Protein AF-M1DXK1-F1 (afdb_monomer_lite)

Secondary structure (DSSP, 8-state):
-HHHHHHHHHHHHHHHHHHHHHHHHHHHHHHHHHHHHHHHHHHHHHHHHHS--SS---HHHHHHHHHHHHHHHHHHHS----------SS-HHHHHHHHHHTTT-PPP-----------------------

Structure (mmCIF, N/CA/C/O backbone):
data_AF-M1DXK1-F1
#
_entry.id   AF-M1DXK1-F1
#
loop_
_atom_site.group_PDB
_atom_site.id
_atom_site.type_symbol
_atom_site.label_atom_id
_atom_site.label_alt_id
_atom_site.label_comp_id
_atom_site.label_asym_id
_atom_site.label_entity_id
_atom_site.label_seq_id
_atom_site.pdbx_PDB_ins_code
_atom_site.Cartn_x
_atom_site.Cartn_y
_atom_site.Cartn_z
_atom_site.occupancy
_atom_site.B_iso_or_equiv
_atom_site.auth_seq_id
_atom_site.auth_comp_id
_atom_site.auth_asym_id
_atom_site.auth_atom_id
_atom_site.pdbx_PDB_model_num
ATOM 1 N N . MET A 1 1 ? 22.276 -7.898 -40.475 1.00 74.56 1 MET A N 1
ATOM 2 C CA . MET A 1 1 ? 21.080 -8.043 -39.618 1.00 74.56 1 MET A CA 1
ATOM 3 C C . MET A 1 1 ? 21.438 -7.992 -38.132 1.00 74.56 1 MET A C 1
ATOM 5 O O . MET A 1 1 ? 20.889 -7.158 -37.431 1.00 74.56 1 MET A O 1
ATOM 9 N N . GLU A 1 2 ? 22.400 -8.786 -37.649 1.00 85.94 2 GLU A N 1
ATOM 10 C CA . GLU A 1 2 ? 22.807 -8.813 -36.225 1.00 85.94 2 GLU A CA 1
ATOM 11 C C . GLU A 1 2 ? 23.261 -7.456 -35.664 1.00 85.94 2 GLU A C 1
ATOM 13 O O . GLU A 1 2 ? 22.833 -7.058 -34.585 1.00 85.94 2 GLU A O 1
ATOM 18 N N . ILE A 1 3 ? 24.051 -6.702 -36.434 1.00 93.56 3 ILE A N 1
ATOM 19 C CA . ILE A 1 3 ? 24.538 -5.372 -36.032 1.00 93.56 3 ILE A CA 1
ATOM 20 C C . ILE A 1 3 ? 23.374 -4.390 -35.823 1.00 93.56 3 ILE A C 1
ATOM 22 O O . ILE A 1 3 ? 23.366 -3.652 -34.846 1.00 93.56 3 ILE A O 1
ATOM 26 N N . GLN A 1 4 ? 22.351 -4.430 -36.683 1.00 90.88 4 GLN A N 1
ATOM 27 C CA . GLN A 1 4 ? 21.179 -3.552 -36.572 1.00 90.88 4 GLN A CA 1
ATOM 28 C C . GLN A 1 4 ? 20.342 -3.872 -35.327 1.00 90.88 4 GLN A C 1
ATOM 30 O O . GLN A 1 4 ? 19.886 -2.959 -34.644 1.00 90.88 4 GLN A O 1
ATOM 35 N N . MET A 1 5 ? 20.192 -5.157 -34.985 1.00 92.00 5 MET A N 1
ATOM 36 C CA . MET A 1 5 ? 19.511 -5.570 -33.753 1.00 92.00 5 MET A CA 1
ATOM 37 C C . MET A 1 5 ? 20.288 -5.135 -32.505 1.00 92.00 5 MET A C 1
ATOM 39 O O . MET A 1 5 ? 19.690 -4.644 -31.549 1.00 92.00 5 MET A O 1
ATOM 43 N N . ALA A 1 6 ? 21.619 -5.257 -32.520 1.00 93.69 6 ALA A N 1
ATOM 44 C CA . ALA A 1 6 ? 22.467 -4.810 -31.417 1.00 93.69 6 ALA A CA 1
ATOM 45 C C . ALA A 1 6 ? 22.380 -3.290 -31.207 1.00 93.69 6 ALA A C 1
ATOM 47 O O . ALA A 1 6 ? 22.224 -2.832 -30.075 1.00 93.69 6 ALA A O 1
ATOM 48 N N . THR A 1 7 ? 22.408 -2.508 -32.290 1.00 95.19 7 THR A N 1
ATOM 49 C CA . THR A 1 7 ? 22.244 -1.050 -32.229 1.00 95.19 7 THR A CA 1
ATOM 50 C C . THR A 1 7 ? 20.872 -0.656 -31.681 1.00 95.19 7 THR A C 1
ATOM 52 O O . THR A 1 7 ? 20.792 0.225 -30.825 1.00 95.19 7 THR A O 1
ATOM 55 N N . LEU A 1 8 ? 19.803 -1.337 -32.105 1.00 93.81 8 LEU A N 1
ATOM 56 C CA . LEU A 1 8 ? 18.455 -1.087 -31.592 1.00 93.81 8 LEU A CA 1
ATOM 57 C C . LEU A 1 8 ? 18.359 -1.371 -30.086 1.00 93.81 8 LEU A C 1
ATOM 59 O O . LEU A 1 8 ? 17.897 -0.522 -29.326 1.00 93.81 8 LEU A O 1
ATOM 63 N N . LEU A 1 9 ? 18.858 -2.524 -29.630 1.00 94.56 9 LEU A N 1
ATOM 64 C CA . LEU A 1 9 ? 18.873 -2.873 -28.204 1.00 94.56 9 LEU A CA 1
ATOM 65 C C . LEU A 1 9 ? 19.669 -1.861 -27.376 1.00 94.56 9 LEU A C 1
ATOM 67 O O . LEU A 1 9 ? 19.249 -1.479 -26.284 1.00 94.56 9 LEU A O 1
ATOM 71 N N . GLN A 1 10 ? 20.806 -1.401 -27.898 1.00 95.06 10 GLN A N 1
ATOM 72 C CA . GLN A 1 10 ? 21.625 -0.396 -27.232 1.00 95.06 10 GLN A CA 1
ATOM 73 C C . GLN A 1 10 ? 20.898 0.947 -27.112 1.00 95.06 10 GLN A C 1
ATOM 75 O O . GLN A 1 10 ? 21.006 1.598 -26.073 1.00 95.06 10 GLN A O 1
ATOM 80 N N . HIS A 1 11 ? 20.129 1.334 -28.131 1.00 94.31 11 HIS A N 1
ATOM 81 C CA . HIS A 1 11 ? 19.327 2.555 -28.118 1.00 94.31 11 HIS A CA 1
ATOM 82 C C . HIS A 1 11 ? 18.125 2.468 -27.166 1.00 94.31 11 HIS A C 1
ATOM 84 O O . HIS A 1 11 ? 17.807 3.438 -26.485 1.00 94.31 11 HIS A O 1
ATOM 90 N N . MET A 1 12 ? 17.482 1.302 -27.068 1.00 93.88 12 MET A N 1
ATOM 91 C CA . MET A 1 12 ? 16.309 1.102 -26.206 1.00 93.88 12 MET A CA 1
ATOM 92 C C . MET A 1 12 ? 16.664 0.899 -24.727 1.00 93.88 12 MET A C 1
ATOM 94 O O . MET A 1 12 ? 15.825 1.120 -23.851 1.00 93.88 12 MET A O 1
ATOM 98 N N . LYS A 1 13 ? 17.898 0.483 -24.422 1.00 95.19 13 LYS A N 1
ATOM 99 C CA . LYS A 1 13 ? 18.335 0.163 -23.056 1.00 95.19 13 LYS A CA 1
ATOM 100 C C . LYS A 1 13 ? 18.113 1.305 -22.046 1.00 95.19 13 LYS A C 1
ATOM 102 O O . LYS A 1 13 ? 17.554 1.015 -20.988 1.00 95.19 13 LYS A O 1
ATOM 107 N N . PRO A 1 14 ? 18.469 2.575 -22.327 1.00 96.00 14 PRO A N 1
ATOM 108 C CA . PRO A 1 14 ? 18.222 3.675 -21.395 1.00 96.00 14 PRO A CA 1
ATOM 109 C C . PRO A 1 14 ? 16.732 3.915 -21.132 1.00 96.00 14 PRO A C 1
ATOM 111 O O . PRO A 1 14 ? 16.346 4.166 -19.994 1.00 96.00 14 PRO A O 1
ATOM 114 N N . TRP A 1 15 ? 15.884 3.792 -22.160 1.00 94.88 15 TRP A N 1
ATOM 115 C CA . TRP A 1 15 ? 14.435 3.952 -22.015 1.00 94.88 15 TRP A CA 1
ATOM 116 C C . TRP A 1 15 ? 13.832 2.853 -21.136 1.00 94.88 15 TRP A C 1
ATOM 118 O O . TRP A 1 15 ? 13.070 3.139 -20.215 1.00 94.88 15 TRP A O 1
ATOM 128 N N . MET A 1 16 ? 14.244 1.601 -21.352 1.00 96.38 16 MET A N 1
ATOM 129 C CA . MET A 1 16 ? 13.810 0.480 -20.522 1.00 96.38 16 MET A CA 1
ATOM 130 C C . MET A 1 16 ? 14.212 0.688 -19.060 1.00 96.38 16 MET A C 1
ATOM 132 O O . MET A 1 16 ? 13.374 0.570 -18.171 1.00 96.38 16 MET A O 1
ATOM 136 N N . GLN A 1 17 ? 15.468 1.061 -18.808 1.00 96.25 17 GLN A N 1
ATOM 137 C CA . GLN A 1 17 ? 15.951 1.352 -17.457 1.00 96.25 17 GLN A CA 1
ATOM 138 C C . GLN A 1 17 ? 15.153 2.481 -16.800 1.00 96.25 17 GLN A C 1
ATOM 140 O O . GLN A 1 17 ? 14.713 2.332 -15.664 1.00 96.25 17 GLN A O 1
ATOM 145 N N . HIS A 1 18 ? 14.903 3.567 -17.533 1.00 94.62 18 HIS A N 1
ATOM 146 C CA . HIS A 1 18 ? 14.092 4.674 -17.042 1.00 94.62 18 HIS A CA 1
ATOM 147 C C . HIS A 1 18 ? 12.674 4.225 -16.667 1.00 94.62 18 HIS A C 1
ATOM 149 O O . HIS A 1 18 ? 12.206 4.536 -15.575 1.00 94.62 18 HIS A O 1
ATOM 155 N N . SER A 1 19 ? 12.022 3.430 -17.522 1.00 92.81 19 SER A N 1
ATOM 156 C CA . SER A 1 19 ? 10.671 2.919 -17.264 1.00 92.81 19 SER A CA 1
ATOM 157 C C . SER A 1 19 ? 10.595 1.996 -16.040 1.00 92.81 19 SER A C 1
ATOM 159 O O . SER A 1 19 ? 9.617 2.045 -15.292 1.00 92.81 19 SER A O 1
ATOM 161 N N . ILE A 1 20 ? 11.638 1.191 -15.796 1.00 95.94 20 ILE A N 1
ATOM 162 C CA . ILE A 1 20 ? 11.735 0.323 -14.616 1.00 95.94 20 ILE A CA 1
ATOM 163 C C . ILE A 1 20 ? 11.802 1.190 -13.363 1.00 95.94 20 ILE A C 1
ATOM 165 O O . ILE A 1 20 ? 10.925 1.070 -12.508 1.00 95.94 20 ILE A O 1
ATOM 169 N N . THR A 1 21 ? 12.773 2.107 -13.306 1.00 97.88 21 THR A N 1
ATOM 170 C CA . THR A 1 21 ? 12.970 3.008 -12.163 1.00 97.88 21 THR A CA 1
ATOM 171 C C . THR A 1 21 ? 11.730 3.856 -11.889 1.00 97.88 21 THR A C 1
ATOM 173 O O . THR A 1 21 ? 11.341 4.036 -10.738 1.00 97.88 21 THR A O 1
ATOM 176 N N . GLU A 1 22 ? 11.059 4.351 -12.930 1.00 96.56 22 GLU A N 1
ATOM 177 C CA . GLU A 1 22 ? 9.816 5.100 -12.764 1.00 96.56 22 GLU A CA 1
ATOM 178 C C . GLU A 1 22 ? 8.698 4.225 -12.174 1.00 96.56 22 GLU A C 1
ATOM 180 O O . G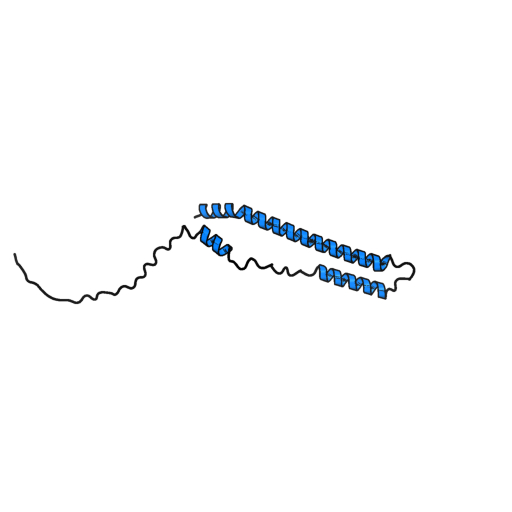LU A 1 22 ? 7.971 4.662 -11.277 1.00 96.56 22 GLU A O 1
ATOM 185 N N . SER A 1 23 ? 8.552 2.981 -12.642 1.00 91.81 23 SER A N 1
ATOM 186 C CA . SER A 1 23 ? 7.546 2.059 -12.103 1.00 91.81 23 SER A CA 1
ATOM 187 C C . SER A 1 23 ? 7.831 1.667 -10.649 1.00 91.81 23 SER A C 1
ATOM 189 O O . SER A 1 23 ? 6.895 1.578 -9.853 1.00 91.81 23 SER A O 1
ATOM 191 N N . GLU A 1 24 ? 9.107 1.499 -10.287 1.00 95.94 24 GLU A N 1
ATOM 192 C CA . GLU A 1 24 ? 9.555 1.208 -8.923 1.00 95.94 24 GLU A CA 1
ATOM 193 C C . GLU A 1 24 ? 9.216 2.369 -7.990 1.00 95.94 24 GLU A C 1
ATOM 195 O O . GLU A 1 24 ? 8.534 2.160 -6.989 1.00 95.94 24 GLU A O 1
ATOM 200 N N . ALA A 1 25 ? 9.570 3.602 -8.367 1.00 96.94 25 ALA A N 1
ATOM 201 C CA . ALA A 1 25 ? 9.257 4.795 -7.582 1.00 96.94 25 ALA A CA 1
ATOM 202 C C . ALA A 1 25 ? 7.741 4.982 -7.387 1.00 96.94 25 ALA A C 1
ATOM 204 O O . ALA A 1 25 ? 7.271 5.309 -6.296 1.00 96.94 25 ALA A O 1
ATOM 205 N N . ARG A 1 26 ? 6.941 4.730 -8.434 1.00 95.12 26 ARG A N 1
ATOM 206 C CA . ARG A 1 26 ? 5.471 4.765 -8.341 1.00 95.12 26 ARG A CA 1
ATOM 207 C C . ARG A 1 26 ? 4.933 3.692 -7.391 1.00 95.12 26 ARG A C 1
ATOM 209 O O . ARG A 1 26 ? 3.992 3.956 -6.640 1.00 95.12 26 ARG A O 1
ATOM 216 N N . MET A 1 27 ? 5.496 2.486 -7.429 1.00 93.75 27 MET A N 1
ATOM 217 C CA . MET A 1 27 ? 5.099 1.386 -6.550 1.00 93.75 27 MET A CA 1
ATOM 218 C C . MET A 1 27 ? 5.471 1.671 -5.093 1.00 93.75 27 MET A C 1
ATOM 220 O O . MET A 1 27 ? 4.638 1.478 -4.209 1.00 93.75 27 MET A O 1
ATOM 224 N N . GLU A 1 28 ? 6.676 2.182 -4.850 1.00 95.62 28 GLU A N 1
ATOM 225 C CA . GLU A 1 28 ? 7.147 2.603 -3.531 1.00 95.62 28 GLU A CA 1
ATOM 226 C C . GLU A 1 28 ? 6.234 3.687 -2.947 1.00 95.62 28 GLU A C 1
ATOM 228 O O . GLU A 1 28 ? 5.700 3.523 -1.851 1.00 95.62 28 GLU A O 1
ATOM 233 N N . GLN A 1 29 ? 5.919 4.727 -3.726 1.00 95.38 29 GLN A N 1
ATOM 234 C CA . GLN A 1 29 ? 4.996 5.780 -3.301 1.00 95.38 29 GLN A CA 1
ATOM 235 C C . GLN A 1 29 ? 3.605 5.229 -2.937 1.00 95.38 29 GLN A C 1
ATOM 237 O O . GLN A 1 29 ? 2.991 5.668 -1.961 1.00 95.38 29 GLN A O 1
ATOM 242 N N . MET A 1 30 ? 3.086 4.271 -3.711 1.00 91.50 30 MET A N 1
ATOM 243 C CA . MET A 1 30 ? 1.806 3.622 -3.417 1.00 91.50 30 MET A CA 1
ATOM 244 C C . MET A 1 30 ? 1.871 2.804 -2.121 1.00 91.50 30 MET A C 1
ATOM 246 O O . MET A 1 30 ? 0.935 2.840 -1.317 1.00 91.50 30 MET A O 1
ATOM 250 N N . MET A 1 31 ? 2.966 2.077 -1.899 1.00 93.25 31 MET A N 1
ATOM 251 C CA . MET A 1 31 ? 3.184 1.308 -0.675 1.00 93.25 31 MET A CA 1
ATOM 252 C C . MET A 1 31 ? 3.280 2.221 0.546 1.00 93.25 31 MET A C 1
ATOM 254 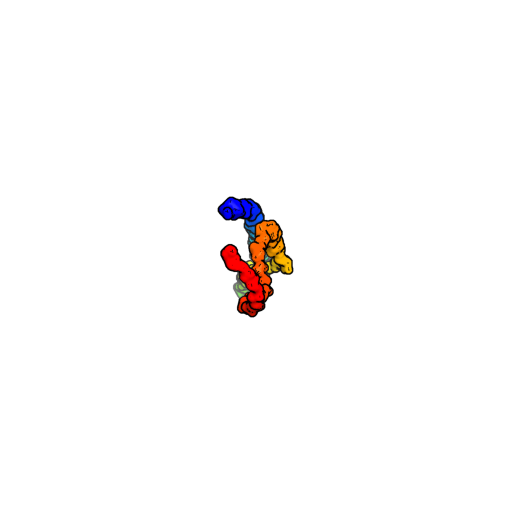O O . MET A 1 31 ? 2.596 1.971 1.538 1.00 93.25 31 MET A O 1
ATOM 258 N N . ASP A 1 32 ? 4.004 3.332 0.450 1.00 95.69 32 ASP A N 1
ATOM 259 C CA . ASP A 1 32 ? 4.089 4.339 1.509 1.00 95.69 32 ASP A CA 1
ATOM 260 C C . ASP A 1 32 ? 2.721 4.920 1.874 1.00 95.69 32 ASP A C 1
ATOM 262 O O . ASP A 1 32 ? 2.397 5.098 3.052 1.00 95.69 32 ASP A O 1
ATOM 266 N N . GLN A 1 33 ? 1.882 5.202 0.873 1.00 93.94 33 GLN A N 1
ATOM 267 C CA . GLN A 1 33 ? 0.510 5.657 1.104 1.00 93.94 33 GLN A CA 1
ATOM 268 C C . GLN A 1 33 ? -0.319 4.599 1.840 1.00 93.94 33 GLN A C 1
ATOM 270 O O . GLN A 1 33 ? -1.050 4.939 2.774 1.00 93.94 33 GLN A O 1
ATOM 275 N N . ARG A 1 34 ? -0.183 3.318 1.472 1.00 90.50 34 ARG A N 1
ATOM 276 C CA . ARG A 1 34 ? -0.867 2.211 2.158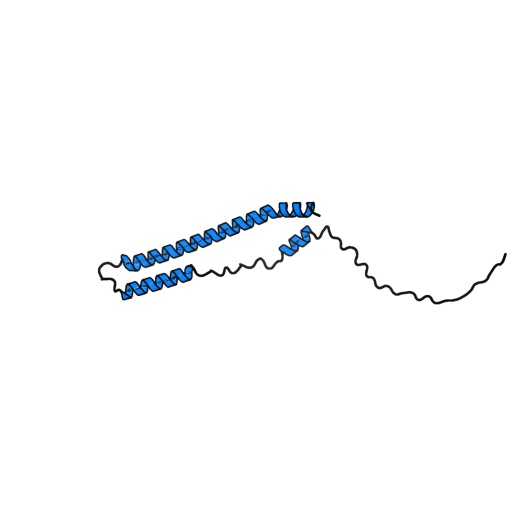 1.00 90.50 34 ARG A CA 1
ATOM 277 C C . ARG A 1 34 ? -0.395 2.058 3.599 1.00 90.50 34 ARG A C 1
ATOM 279 O O . ARG A 1 34 ? -1.231 1.947 4.493 1.00 90.50 34 ARG A O 1
ATOM 286 N N . VAL A 1 35 ? 0.912 2.122 3.844 1.00 93.50 35 VAL A N 1
ATOM 287 C CA . VAL A 1 35 ? 1.488 2.065 5.197 1.00 93.50 35 VAL A CA 1
ATOM 288 C C . VAL A 1 35 ? 0.957 3.214 6.053 1.00 93.50 35 VAL A C 1
ATOM 290 O O . VAL A 1 35 ? 0.466 2.983 7.159 1.00 93.50 35 VAL A O 1
ATOM 293 N N . LYS A 1 36 ? 0.955 4.444 5.523 1.00 96.38 36 LYS A N 1
ATOM 294 C CA . LYS A 1 36 ? 0.386 5.613 6.212 1.00 96.38 36 LYS A CA 1
ATOM 295 C C . LYS A 1 36 ? -1.101 5.435 6.524 1.00 96.38 36 LYS A C 1
ATOM 297 O O . LYS A 1 36 ? -1.540 5.788 7.619 1.00 96.38 36 LYS A O 1
ATOM 302 N N . ALA A 1 37 ? -1.880 4.879 5.597 1.00 94.94 37 ALA A N 1
ATOM 303 C CA . ALA A 1 37 ? -3.306 4.639 5.800 1.00 94.94 37 ALA A CA 1
ATOM 304 C C . ALA A 1 37 ? -3.573 3.597 6.900 1.00 94.94 37 ALA A C 1
ATOM 306 O O . ALA A 1 37 ? -4.429 3.822 7.757 1.00 94.94 37 ALA A O 1
ATOM 307 N N . VAL A 1 38 ? -2.811 2.498 6.920 1.00 93.69 38 VAL A N 1
ATOM 308 C CA . VAL A 1 38 ? -2.891 1.483 7.982 1.00 93.69 38 VAL A CA 1
ATOM 309 C C . VAL A 1 38 ? -2.522 2.093 9.330 1.00 93.69 38 VAL A C 1
ATOM 311 O O . VAL A 1 38 ? -3.268 1.934 10.292 1.00 93.69 38 VAL A O 1
ATOM 314 N N . HIS A 1 39 ? -1.430 2.858 9.394 1.00 96.44 39 HIS A N 1
ATOM 315 C CA . HIS A 1 39 ? -1.012 3.524 10.625 1.00 96.44 39 HIS A CA 1
ATOM 316 C C . HIS A 1 39 ? -2.093 4.478 11.155 1.00 96.44 39 HIS A C 1
ATOM 318 O O . HIS A 1 39 ? -2.438 4.438 12.331 1.00 96.44 39 HIS A O 1
ATOM 324 N N . LYS A 1 40 ? -2.725 5.267 10.276 1.00 95.88 40 LYS A N 1
ATOM 325 C CA . LYS A 1 40 ? -3.845 6.140 10.657 1.00 95.88 40 LYS A CA 1
ATOM 326 C C . LYS A 1 40 ? -5.029 5.358 11.242 1.00 95.88 40 LYS A C 1
ATOM 328 O O . LYS A 1 40 ? -5.639 5.824 12.202 1.00 95.88 40 LYS A O 1
ATOM 333 N N . ARG A 1 41 ? -5.371 4.195 10.673 1.00 94.88 41 ARG A N 1
ATOM 334 C CA . ARG A 1 41 ? -6.454 3.334 11.184 1.00 94.88 41 ARG A CA 1
ATOM 335 C C . ARG A 1 41 ? -6.115 2.733 12.545 1.00 94.88 41 ARG A C 1
ATOM 337 O O . ARG A 1 41 ? -6.984 2.702 13.409 1.00 94.88 41 ARG A O 1
ATOM 344 N N . LEU A 1 42 ? -4.866 2.317 12.744 1.00 94.44 42 LEU A N 1
ATOM 345 C CA . LEU A 1 42 ? -4.393 1.824 14.037 1.00 94.44 42 LEU A CA 1
ATOM 346 C C . LEU A 1 42 ? -4.444 2.913 15.107 1.00 94.44 42 LEU A C 1
ATOM 348 O O . LEU A 1 42 ? -5.006 2.664 16.166 1.00 94.44 42 LEU A O 1
ATOM 352 N N . ASN A 1 43 ? -3.976 4.126 14.806 1.00 93.62 43 ASN A N 1
ATOM 353 C CA . ASN A 1 43 ? -4.053 5.242 15.751 1.00 93.62 43 ASN A CA 1
ATOM 354 C C . ASN A 1 43 ? -5.513 5.574 16.093 1.00 93.62 43 ASN A C 1
ATOM 356 O O . ASN A 1 43 ? -5.842 5.778 17.253 1.00 93.62 43 ASN A O 1
ATOM 360 N N . ALA A 1 44 ? -6.419 5.590 15.107 1.00 91.75 44 ALA A N 1
ATOM 361 C CA . ALA A 1 44 ? -7.843 5.829 15.362 1.00 91.75 44 ALA A CA 1
ATOM 362 C C . ALA A 1 44 ? -8.465 4.760 16.280 1.00 91.75 44 ALA A C 1
ATOM 364 O O . ALA A 1 44 ? -9.243 5.096 17.170 1.00 91.75 44 ALA A O 1
ATOM 365 N N . PHE A 1 45 ? -8.103 3.489 16.084 1.00 90.94 45 PHE A N 1
ATOM 366 C CA . PHE A 1 45 ? -8.505 2.398 16.972 1.00 90.94 45 PHE A CA 1
ATOM 367 C C . PHE A 1 45 ? -7.910 2.560 18.377 1.00 90.94 45 PHE A C 1
ATOM 369 O O . PHE A 1 45 ? -8.617 2.390 19.366 1.00 90.94 45 PHE A O 1
ATOM 376 N N . GLU A 1 46 ? -6.634 2.933 18.475 1.00 91.00 46 GLU A N 1
ATOM 377 C CA . GLU A 1 46 ? -5.958 3.200 19.744 1.00 91.00 46 GLU A CA 1
ATOM 378 C C . GLU A 1 46 ? -6.660 4.310 20.530 1.00 91.00 46 GLU A C 1
ATOM 380 O O . GLU A 1 46 ? -6.983 4.107 21.694 1.00 91.00 46 GLU A O 1
ATOM 385 N N . PHE A 1 47 ? -6.999 5.431 19.890 1.00 87.69 47 PHE A N 1
ATOM 386 C CA . PHE A 1 47 ? -7.779 6.502 20.515 1.00 87.69 47 PHE A CA 1
ATOM 387 C C . PHE A 1 47 ? -9.168 6.028 20.965 1.00 87.69 47 PHE A C 1
ATOM 389 O O . PHE A 1 47 ? -9.600 6.326 22.077 1.00 87.69 47 PHE A O 1
ATOM 396 N N . ALA A 1 48 ? -9.866 5.249 20.131 1.00 85.19 48 ALA A N 1
ATOM 397 C CA . ALA A 1 48 ? -11.201 4.744 20.455 1.00 85.19 48 ALA A CA 1
ATOM 398 C C . ALA A 1 48 ? -11.208 3.775 21.651 1.00 85.19 48 ALA A C 1
ATOM 400 O O . ALA A 1 48 ? -12.200 3.715 22.384 1.00 85.19 48 ALA A O 1
ATOM 401 N N . VAL A 1 49 ? -10.121 3.019 21.837 1.00 81.94 49 VAL A N 1
ATOM 402 C CA . VAL A 1 49 ? -9.998 1.988 22.873 1.00 81.94 49 VAL A CA 1
ATOM 403 C C . VAL A 1 49 ? -9.278 2.506 24.119 1.00 81.94 49 VAL A C 1
ATOM 405 O O . VAL A 1 49 ? -9.805 2.355 25.213 1.00 81.94 49 VAL A O 1
ATOM 408 N N . LEU A 1 50 ? -8.092 3.101 23.995 1.00 76.25 50 LEU A N 1
ATOM 409 C CA . LEU A 1 50 ? -7.235 3.450 25.136 1.00 76.25 50 LEU A CA 1
ATOM 410 C C . LEU A 1 50 ? -7.557 4.806 25.762 1.00 76.25 50 LEU A C 1
ATOM 412 O O . LEU A 1 50 ? -7.366 4.971 26.964 1.00 76.25 50 LEU A O 1
ATOM 416 N N . GLU A 1 51 ? -8.041 5.777 24.986 1.00 69.75 51 GLU A N 1
ATOM 417 C CA . GLU A 1 51 ? -8.280 7.129 25.505 1.00 69.75 51 GLU A CA 1
ATOM 418 C C . GLU A 1 51 ? -9.636 7.265 26.212 1.00 69.75 51 GLU A C 1
ATOM 420 O O . GLU A 1 51 ? -9.935 8.330 26.739 1.00 69.75 51 GLU A O 1
ATOM 425 N N . ARG A 1 52 ? -10.457 6.201 26.278 1.00 68.81 52 ARG A N 1
ATOM 426 C CA . ARG A 1 52 ? -11.697 6.182 27.073 1.00 68.81 52 ARG A CA 1
ATOM 427 C C . ARG A 1 52 ? -11.363 6.048 28.562 1.00 68.81 52 ARG A C 1
ATOM 429 O O . ARG A 1 52 ? -11.083 4.938 29.020 1.00 68.81 52 ARG A O 1
ATOM 436 N N . PRO A 1 53 ? -11.425 7.130 29.357 1.00 57.50 53 PRO A N 1
ATOM 437 C CA . PRO A 1 53 ? -11.128 7.057 30.771 1.00 57.50 53 PRO A CA 1
ATOM 438 C C . PRO A 1 53 ? -12.413 6.619 31.480 1.00 57.50 53 PRO A C 1
ATOM 440 O O . PRO A 1 53 ? -13.450 7.263 31.334 1.00 57.50 53 PRO A O 1
ATOM 443 N N . THR A 1 54 ? -12.323 5.601 32.336 1.00 62.06 54 THR A N 1
ATOM 444 C CA . THR A 1 54 ? -13.230 5.340 33.484 1.00 62.06 54 THR A CA 1
ATOM 445 C C . THR A 1 54 ? -14.284 4.236 33.342 1.00 62.06 54 THR A C 1
ATOM 447 O O . THR A 1 54 ? -14.617 3.633 34.358 1.00 62.06 54 THR A O 1
ATOM 450 N N . GLU A 1 55 ? -14.772 3.874 32.159 1.00 61.06 55 GLU A N 1
ATOM 451 C CA . GLU A 1 55 ? -15.770 2.796 32.050 1.00 61.06 55 GLU A CA 1
ATOM 452 C C . GLU A 1 55 ? -15.156 1.554 31.422 1.00 61.06 55 GLU A C 1
ATOM 454 O O . GLU A 1 55 ? -14.694 1.595 30.284 1.00 61.06 55 GLU A O 1
ATOM 459 N N . THR A 1 56 ? -15.141 0.459 32.192 1.00 67.81 56 THR A N 1
ATOM 460 C CA . THR A 1 56 ? -14.856 -0.909 31.747 1.00 67.81 56 THR A CA 1
ATOM 461 C C . THR A 1 56 ? -15.348 -1.078 30.319 1.00 67.81 56 THR A C 1
ATOM 463 O O . THR A 1 56 ? -16.557 -1.121 30.093 1.00 67.81 56 THR A O 1
ATOM 466 N N . ILE A 1 57 ? -14.423 -1.095 29.354 1.00 69.19 57 ILE A N 1
ATOM 467 C CA . ILE A 1 57 ? -14.779 -1.203 27.942 1.00 69.19 57 ILE A CA 1
ATOM 468 C C . ILE A 1 57 ? -15.597 -2.474 27.811 1.00 69.19 57 ILE A C 1
ATOM 470 O O . ILE A 1 57 ? -15.087 -3.576 28.020 1.00 69.19 57 ILE A O 1
ATOM 474 N N . ASP A 1 58 ? -16.881 -2.304 27.508 1.00 84.62 58 ASP A N 1
ATOM 475 C CA . ASP A 1 58 ? -17.755 -3.435 27.287 1.00 84.62 58 ASP A CA 1
ATOM 476 C C . ASP A 1 58 ? -17.164 -4.276 26.151 1.00 84.62 58 ASP A C 1
ATOM 478 O O . ASP A 1 58 ? -16.819 -3.759 25.081 1.00 84.62 58 ASP A O 1
ATOM 482 N N . VAL A 1 59 ? -17.035 -5.579 26.396 1.00 85.31 59 VAL A N 1
ATOM 483 C CA . VAL A 1 59 ? -16.416 -6.534 25.471 1.00 85.31 59 VAL A CA 1
ATOM 484 C C . VAL A 1 59 ? -17.076 -6.441 24.096 1.00 85.31 59 VAL A C 1
ATOM 486 O O . VAL A 1 59 ? -16.387 -6.529 23.077 1.00 85.31 59 VAL A O 1
ATOM 489 N N . THR A 1 60 ? -18.388 -6.183 24.045 1.00 88.31 60 THR A N 1
ATOM 490 C CA . THR A 1 60 ? -19.110 -6.033 22.773 1.00 88.31 60 THR A CA 1
ATOM 491 C C . THR A 1 60 ? -18.676 -4.787 21.994 1.00 88.31 60 THR A C 1
ATOM 493 O O . THR A 1 60 ? -18.585 -4.817 20.765 1.00 88.31 60 THR A O 1
ATOM 496 N N . THR A 1 61 ? -18.340 -3.700 22.693 1.00 86.44 61 THR A N 1
ATOM 497 C CA . THR A 1 61 ? -17.836 -2.468 22.079 1.00 86.44 61 THR A CA 1
ATOM 498 C C . THR A 1 61 ? -16.431 -2.680 21.529 1.00 86.44 61 THR A C 1
ATOM 500 O O . THR A 1 61 ? -16.184 -2.351 20.371 1.00 86.44 61 THR A O 1
ATOM 503 N N . PHE A 1 62 ? -15.539 -3.321 22.291 1.00 88.00 62 PHE A N 1
ATOM 504 C CA . PHE A 1 62 ? -14.199 -3.662 21.801 1.00 88.00 62 PHE A CA 1
ATOM 505 C C . PHE A 1 62 ? -14.248 -4.565 20.559 1.00 88.00 62 PHE A C 1
ATOM 507 O O . PHE A 1 62 ? -13.544 -4.329 19.578 1.00 88.00 62 PHE A O 1
ATOM 514 N N . GLN A 1 63 ? -15.117 -5.581 20.566 1.00 92.31 63 GLN A N 1
ATOM 515 C CA . GLN A 1 63 ? -15.310 -6.469 19.417 1.00 92.31 63 GLN A CA 1
ATOM 516 C C . GLN A 1 63 ? -15.792 -5.717 18.172 1.00 92.31 63 GLN A C 1
AT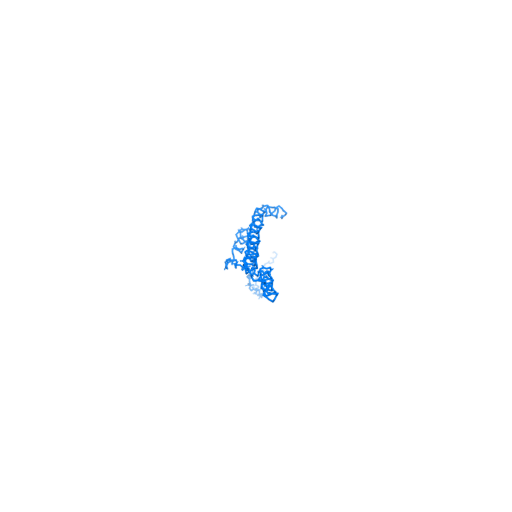OM 518 O O . GLN A 1 63 ? -15.329 -6.012 17.069 1.00 92.31 63 GLN A O 1
ATOM 523 N N . ARG A 1 64 ? -16.689 -4.738 18.337 1.00 92.19 64 ARG A N 1
ATOM 524 C CA . ARG A 1 64 ? -17.175 -3.896 17.238 1.00 92.19 64 ARG A CA 1
ATOM 525 C C . ARG A 1 64 ? -16.051 -3.061 16.628 1.00 92.19 64 ARG A C 1
ATOM 527 O O . ARG A 1 64 ? -15.881 -3.091 15.411 1.00 92.19 64 ARG A O 1
ATOM 534 N N . GLU A 1 65 ? -15.274 -2.370 17.458 1.00 92.00 65 GLU A N 1
ATOM 535 C CA . GLU A 1 65 ? -14.132 -1.563 17.001 1.00 92.00 65 GLU A CA 1
ATOM 536 C C . GLU A 1 65 ? -13.085 -2.435 16.293 1.00 92.00 65 GLU A C 1
ATOM 538 O O . GLU A 1 65 ? -12.594 -2.097 15.215 1.00 92.00 65 GLU A O 1
ATOM 543 N N . LEU A 1 66 ? -12.804 -3.624 16.838 1.00 93.06 66 LEU A N 1
ATOM 544 C CA . LEU A 1 66 ? -11.878 -4.579 16.233 1.00 93.06 66 LEU A CA 1
ATOM 545 C C . LEU A 1 66 ? -12.385 -5.105 14.880 1.00 93.06 66 LEU A C 1
ATOM 547 O O . LEU A 1 66 ? -11.595 -5.277 13.949 1.00 93.06 66 LEU A O 1
ATOM 551 N N . ALA A 1 67 ? -13.686 -5.375 14.750 1.00 95.31 67 ALA A N 1
ATOM 552 C CA . ALA A 1 67 ? -14.289 -5.790 13.485 1.00 95.31 67 ALA A CA 1
ATOM 553 C C . ALA A 1 67 ? -14.199 -4.678 12.425 1.00 95.31 67 ALA A C 1
ATOM 555 O O . ALA A 1 67 ? -13.851 -4.962 11.277 1.00 95.31 67 ALA A O 1
ATOM 556 N N . GLY A 1 68 ? -14.435 -3.422 12.819 1.00 93.94 68 GLY A N 1
ATOM 557 C CA . GLY A 1 68 ? -14.260 -2.250 11.958 1.00 93.94 68 GLY A CA 1
ATOM 558 C C . GLY A 1 68 ? -12.821 -2.103 11.466 1.00 93.94 68 GLY A C 1
ATOM 559 O O . GLY A 1 68 ? -12.584 -2.037 10.260 1.00 93.94 68 GLY A O 1
ATOM 560 N N . LEU A 1 69 ? -11.849 -2.180 12.382 1.00 94.62 69 LEU A N 1
ATOM 561 C CA . LEU A 1 69 ? -10.427 -2.133 12.040 1.00 94.62 69 LEU A CA 1
ATOM 562 C C . LEU A 1 69 ? -10.043 -3.232 11.035 1.00 94.62 69 LEU A C 1
ATOM 564 O O . LEU A 1 69 ? -9.330 -2.969 10.066 1.00 94.62 69 LEU A O 1
ATOM 568 N N . ARG A 1 70 ? -10.532 -4.465 11.228 1.00 95.75 70 ARG A N 1
ATOM 569 C CA . ARG A 1 70 ? -10.279 -5.580 10.298 1.00 95.75 70 ARG A CA 1
ATOM 570 C C . ARG A 1 70 ? -10.847 -5.309 8.905 1.00 95.75 70 ARG A C 1
ATOM 572 O O . ARG A 1 70 ? -10.152 -5.568 7.925 1.00 95.75 70 ARG A O 1
ATOM 579 N N . ALA A 1 71 ? -12.071 -4.791 8.810 1.00 95.94 71 ALA A N 1
ATOM 580 C CA . ALA A 1 71 ? -12.697 -4.456 7.530 1.00 95.94 71 ALA A CA 1
ATOM 581 C C . ALA A 1 71 ? -11.940 -3.336 6.797 1.00 95.94 71 ALA A C 1
ATOM 583 O O . ALA A 1 71 ? -11.703 -3.423 5.589 1.00 95.94 71 ALA A O 1
ATOM 584 N N . ASP A 1 72 ? -11.496 -2.320 7.535 1.00 93.69 72 ASP A N 1
ATOM 585 C CA . ASP A 1 72 ? -10.705 -1.218 6.995 1.00 93.69 72 ASP A CA 1
ATOM 586 C C . ASP A 1 72 ? -9.349 -1.690 6.461 1.00 93.69 72 ASP A C 1
ATOM 588 O O . ASP A 1 72 ? -8.983 -1.373 5.329 1.00 93.69 72 ASP A O 1
ATOM 592 N N . VAL A 1 73 ? -8.616 -2.492 7.240 1.00 92.25 73 VAL A N 1
ATOM 593 C CA . VAL A 1 73 ? -7.329 -3.059 6.811 1.00 92.25 73 VAL A CA 1
ATOM 594 C C . VAL A 1 73 ? -7.515 -3.981 5.605 1.00 92.25 73 VAL A C 1
ATOM 596 O O . VAL A 1 73 ? -6.746 -3.890 4.651 1.00 92.25 73 VAL A O 1
ATOM 599 N N . ALA A 1 74 ? -8.556 -4.818 5.591 1.00 93.88 74 ALA A N 1
ATOM 600 C CA . ALA A 1 74 ? -8.858 -5.674 4.444 1.00 93.88 74 ALA A CA 1
ATOM 601 C C . ALA A 1 74 ? -9.131 -4.855 3.171 1.00 93.88 74 ALA A C 1
ATOM 603 O O . ALA A 1 74 ? -8.642 -5.203 2.099 1.00 93.88 74 ALA A O 1
ATOM 604 N N . THR A 1 75 ? -9.851 -3.738 3.295 1.00 92.69 75 THR A N 1
ATOM 605 C CA . THR A 1 75 ? -10.134 -2.828 2.176 1.00 92.69 75 THR A CA 1
ATOM 606 C C . THR A 1 75 ? -8.864 -2.141 1.667 1.00 92.69 75 THR A C 1
ATOM 608 O O . THR A 1 75 ? -8.683 -2.003 0.461 1.00 92.69 75 THR A O 1
ATOM 611 N N . LEU A 1 76 ? -7.953 -1.747 2.564 1.00 89.81 76 LEU A N 1
ATOM 612 C CA . LEU A 1 76 ? -6.672 -1.124 2.202 1.00 89.81 76 LEU A CA 1
ATOM 613 C C . LEU A 1 76 ? -5.691 -2.100 1.538 1.00 89.81 76 LEU A C 1
ATOM 615 O O . LEU A 1 76 ? -4.895 -1.692 0.691 1.00 89.81 76 LEU A O 1
ATOM 619 N N . LEU A 1 77 ? -5.733 -3.374 1.932 1.00 87.88 77 LEU A N 1
ATOM 620 C CA . LEU A 1 77 ? -4.898 -4.434 1.363 1.00 87.88 77 LEU A CA 1
ATOM 621 C C . LEU A 1 77 ? -5.493 -5.051 0.096 1.00 87.88 77 LEU A C 1
ATOM 623 O O . LEU A 1 77 ? -4.785 -5.756 -0.626 1.00 87.88 77 LEU A O 1
ATOM 627 N N . ALA A 1 78 ? -6.771 -4.794 -0.187 1.00 90.00 78 ALA A N 1
ATOM 628 C CA . ALA A 1 78 ? -7.400 -5.259 -1.407 1.00 90.00 78 ALA A CA 1
ATOM 629 C C . ALA A 1 78 ? -6.609 -4.751 -2.627 1.00 90.00 78 ALA A C 1
ATOM 631 O O . ALA A 1 78 ? -6.175 -3.592 -2.648 1.00 90.00 78 ALA A O 1
ATOM 632 N N . PRO A 1 79 ? -6.411 -5.590 -3.661 1.00 83.00 79 PRO A N 1
ATOM 633 C CA . PRO A 1 79 ? -5.736 -5.169 -4.875 1.00 83.00 79 PRO A CA 1
ATOM 634 C C . PRO A 1 79 ? -6.433 -3.941 -5.452 1.00 83.00 79 PRO A C 1
ATOM 636 O O . PRO A 1 79 ? -7.564 -4.009 -5.934 1.00 83.00 79 PRO A O 1
ATOM 639 N N . THR A 1 80 ? -5.757 -2.798 -5.407 1.00 68.81 80 THR A N 1
ATOM 640 C CA . THR A 1 80 ? -6.219 -1.623 -6.130 1.00 68.81 80 THR A CA 1
ATOM 641 C C . THR A 1 80 ? -6.076 -1.981 -7.600 1.00 68.81 80 THR A C 1
ATOM 643 O O . THR A 1 80 ? -4.959 -2.164 -8.081 1.00 68.81 80 THR A O 1
ATOM 646 N N . LYS A 1 81 ? -7.200 -2.157 -8.306 1.00 57.09 81 LYS A N 1
ATOM 647 C CA . LYS A 1 81 ? -7.205 -2.169 -9.768 1.00 57.09 81 LYS A CA 1
ATOM 648 C C . LYS A 1 81 ? -6.657 -0.808 -10.170 1.00 57.09 81 LYS A C 1
ATOM 650 O O . LYS A 1 81 ? -7.388 0.176 -10.188 1.00 57.09 81 LYS A O 1
ATOM 655 N N . THR A 1 82 ? -5.355 -0.739 -10.410 1.00 56.31 82 THR A N 1
ATOM 656 C CA . THR A 1 82 ? -4.734 0.338 -11.156 1.00 56.31 82 THR A CA 1
ATOM 657 C C . THR A 1 82 ? -5.412 0.275 -12.511 1.00 56.31 82 THR A C 1
ATOM 659 O O . THR A 1 82 ? -5.059 -0.534 -13.369 1.00 56.31 82 THR A O 1
ATOM 662 N N . GLU A 1 83 ? -6.477 1.060 -12.672 1.00 46.31 83 GLU A N 1
ATOM 663 C CA . GLU A 1 83 ? -6.907 1.494 -13.982 1.00 46.31 83 GLU A CA 1
ATOM 664 C C . GLU A 1 83 ? -5.627 2.020 -14.617 1.00 46.31 83 GLU A C 1
ATOM 666 O O . GLU A 1 83 ? -5.030 2.988 -14.135 1.00 46.31 83 GLU A O 1
ATOM 671 N N . ARG A 1 84 ? -5.102 1.269 -15.594 1.00 53.53 84 ARG A N 1
ATOM 672 C CA . ARG A 1 84 ? -4.050 1.771 -16.463 1.00 53.53 84 ARG A CA 1
ATOM 673 C C . ARG A 1 84 ? -4.632 3.066 -16.985 1.00 53.53 84 ARG A C 1
ATOM 675 O O . ARG A 1 84 ? -5.532 3.018 -17.818 1.00 53.53 84 ARG A O 1
ATOM 682 N N . LYS A 1 85 ? -4.195 4.199 -16.432 1.00 44.28 85 LYS A N 1
ATOM 683 C CA . LYS A 1 85 ? -4.482 5.500 -17.007 1.00 44.28 85 LYS A CA 1
ATOM 684 C C . LYS A 1 85 ? -4.044 5.348 -18.446 1.00 44.28 85 LYS A C 1
ATOM 686 O O . LYS A 1 85 ? -2.867 5.083 -18.691 1.00 44.28 85 LYS A O 1
ATOM 691 N N . SER A 1 86 ? -5.046 5.315 -19.321 1.00 50.12 86 SER A N 1
ATOM 692 C CA . SER A 1 86 ? -4.886 4.996 -20.724 1.00 50.12 86 SER A CA 1
ATOM 693 C C . SER A 1 86 ? -3.674 5.755 -21.226 1.00 50.12 86 SER A C 1
ATOM 695 O O . SER A 1 86 ? -3.564 6.964 -20.994 1.00 50.12 86 SER A O 1
ATOM 697 N N . ALA A 1 87 ? -2.772 5.029 -21.885 1.00 52.75 87 ALA A N 1
ATOM 698 C CA . ALA A 1 87 ? -1.815 5.649 -22.779 1.00 52.75 87 ALA A CA 1
ATOM 699 C C . ALA A 1 87 ? -2.573 6.669 -23.651 1.00 52.75 87 ALA A C 1
ATOM 701 O O . ALA A 1 87 ? -3.763 6.438 -23.937 1.00 52.75 87 ALA A O 1
ATOM 702 N N . PRO A 1 88 ? -1.944 7.794 -24.036 1.00 42.25 88 PRO A N 1
ATOM 703 C CA . PRO A 1 88 ? -2.542 8.699 -25.004 1.00 42.25 88 PRO A CA 1
ATOM 704 C C . PRO A 1 88 ? -3.077 7.856 -26.161 1.00 42.25 88 PRO A C 1
ATOM 706 O O . PRO A 1 88 ? -2.360 7.014 -26.695 1.00 42.25 88 PRO A O 1
ATOM 709 N N . ALA A 1 89 ? -4.353 8.024 -26.504 1.00 49.41 89 ALA A N 1
ATOM 710 C CA . ALA A 1 89 ? -5.002 7.339 -27.622 1.00 49.41 89 ALA A CA 1
ATOM 711 C C . ALA A 1 89 ? -4.524 7.908 -28.973 1.00 49.41 89 ALA A C 1
ATOM 713 O O . ALA A 1 89 ? -5.310 8.137 -29.888 1.00 49.41 89 ALA A O 1
ATOM 714 N N . VAL A 1 90 ? -3.227 8.186 -29.065 1.00 53.41 90 VAL A N 1
ATOM 715 C CA . VAL A 1 90 ? -2.495 8.509 -30.276 1.00 53.41 90 VAL A CA 1
ATOM 716 C C . VAL A 1 90 ? -1.415 7.438 -30.357 1.00 53.41 90 VAL A C 1
ATOM 718 O O . VAL A 1 90 ? -0.669 7.273 -29.390 1.00 53.41 90 VAL A O 1
ATOM 721 N N . PRO A 1 91 ? -1.350 6.663 -31.448 1.00 51.34 91 PRO A N 1
ATOM 722 C CA . PRO A 1 91 ? -0.388 5.585 -31.581 1.00 51.34 91 PRO A CA 1
ATOM 723 C C . PRO A 1 91 ? 0.996 6.186 -31.863 1.00 51.34 91 PRO A C 1
ATOM 725 O O . PRO A 1 91 ? 1.516 6.111 -32.968 1.00 51.34 91 PRO A O 1
ATOM 728 N N . GLU A 1 92 ? 1.605 6.819 -30.860 1.00 54.91 92 GLU A N 1
ATOM 729 C CA . GLU A 1 92 ? 2.988 7.297 -30.943 1.00 54.91 92 GLU A CA 1
ATOM 730 C C . GLU A 1 92 ? 3.946 6.118 -31.161 1.00 54.91 92 GLU A C 1
ATOM 732 O O . GLU A 1 92 ? 4.927 6.256 -31.879 1.00 54.91 92 GLU A O 1
ATOM 737 N N . ASP A 1 93 ? 3.604 4.927 -30.659 1.00 54.62 93 ASP A N 1
ATOM 738 C CA . ASP A 1 93 ? 4.336 3.677 -30.904 1.00 54.62 93 ASP A CA 1
ATOM 739 C C . ASP A 1 93 ? 4.357 3.300 -32.404 1.00 54.62 93 ASP A C 1
ATOM 741 O O . ASP A 1 93 ? 5.380 2.880 -32.940 1.00 54.62 93 ASP A O 1
ATOM 745 N N . GLU A 1 94 ? 3.266 3.557 -33.135 1.00 49.75 94 GLU A N 1
ATOM 746 C CA . GLU A 1 94 ? 3.185 3.346 -34.589 1.00 49.75 94 GLU A CA 1
ATOM 747 C C . GLU A 1 94 ? 3.958 4.428 -35.362 1.00 49.75 94 GLU A C 1
ATOM 749 O O . GLU A 1 94 ? 4.611 4.135 -36.365 1.00 49.75 94 GLU A O 1
ATOM 754 N N . VAL A 1 95 ? 3.968 5.671 -34.864 1.00 58.31 95 VAL A N 1
ATOM 755 C CA . VAL A 1 95 ? 4.752 6.779 -35.440 1.00 58.31 95 VAL A CA 1
ATOM 756 C C . VAL A 1 95 ? 6.257 6.570 -35.240 1.00 58.31 95 VAL A C 1
ATOM 758 O O . VAL A 1 95 ? 7.040 6.822 -36.151 1.00 58.31 95 VAL A O 1
ATOM 761 N N . VAL A 1 96 ? 6.687 6.059 -34.084 1.00 59.38 96 VAL A N 1
ATOM 762 C CA . VAL A 1 96 ? 8.105 5.777 -33.808 1.00 59.38 96 VAL A CA 1
ATOM 763 C C . VAL A 1 96 ? 8.592 4.606 -34.661 1.00 59.38 96 VAL A C 1
ATOM 765 O O . VAL A 1 96 ? 9.666 4.696 -35.253 1.00 59.38 96 VAL A O 1
ATOM 768 N N . MET A 1 97 ? 7.792 3.545 -34.814 1.00 59.06 97 MET A N 1
ATOM 769 C CA . MET A 1 97 ? 8.136 2.420 -35.691 1.00 59.06 97 MET A CA 1
ATOM 770 C C . MET A 1 97 ? 8.145 2.823 -37.174 1.00 59.06 97 MET A C 1
ATOM 772 O O . MET A 1 97 ? 9.037 2.419 -37.918 1.00 59.06 97 MET A O 1
ATOM 776 N N . THR A 1 98 ? 7.213 3.669 -37.618 1.00 60.75 98 THR A N 1
ATOM 777 C CA . THR A 1 98 ? 7.216 4.183 -38.999 1.00 60.75 98 THR A CA 1
ATOM 778 C C . THR A 1 98 ? 8.336 5.195 -39.253 1.00 60.75 98 THR A C 1
ATOM 780 O O . THR A 1 98 ? 8.885 5.197 -40.347 1.00 60.75 98 THR A O 1
ATOM 783 N N . ALA A 1 99 ? 8.769 5.986 -38.269 1.00 64.81 99 ALA A N 1
ATOM 784 C CA . ALA A 1 99 ? 9.929 6.871 -38.409 1.00 64.81 99 ALA A CA 1
ATOM 785 C C . ALA A 1 99 ? 11.268 6.108 -38.414 1.00 64.81 99 ALA A C 1
ATOM 787 O O . ALA A 1 99 ? 12.185 6.481 -39.143 1.00 64.81 99 ALA A O 1
ATOM 788 N N . LEU A 1 100 ? 11.386 5.026 -37.631 1.00 64.75 100 LEU A N 1
ATOM 789 C CA . LEU A 1 100 ? 12.615 4.229 -37.535 1.00 64.75 100 LEU A CA 1
ATOM 790 C C . LEU A 1 100 ? 12.829 3.311 -38.751 1.00 64.75 100 LEU A C 1
ATOM 792 O O . LEU A 1 100 ? 13.968 3.044 -39.129 1.00 64.75 100 LEU A O 1
ATOM 796 N N . PHE A 1 101 ? 11.739 2.814 -39.350 1.00 57.81 101 PHE A N 1
ATOM 797 C CA . PHE A 1 101 ? 11.776 1.833 -40.444 1.00 57.81 101 PHE A CA 1
ATOM 798 C C . PHE A 1 101 ? 11.242 2.354 -41.788 1.00 57.81 101 PHE A C 1
ATOM 800 O O . PHE A 1 101 ? 11.474 1.719 -42.819 1.00 57.81 101 PHE A O 1
ATOM 807 N N . GLY A 1 102 ? 10.541 3.489 -41.808 1.00 53.88 102 GLY A N 1
ATOM 808 C CA . GLY A 1 102 ? 9.830 3.982 -42.991 1.00 53.88 102 GLY A CA 1
ATOM 809 C C . GLY A 1 102 ? 10.716 4.582 -44.076 1.00 53.88 102 GLY A C 1
ATOM 810 O O . GLY A 1 102 ? 10.306 4.576 -45.230 1.00 53.88 102 GLY A O 1
ATOM 811 N N . ASP A 1 103 ? 11.933 5.030 -43.748 1.00 54.59 103 ASP A N 1
ATOM 812 C CA . ASP A 1 103 ? 12.820 5.670 -44.736 1.00 54.59 103 ASP A CA 1
ATOM 813 C C . ASP A 1 103 ? 13.818 4.695 -45.396 1.00 54.59 103 ASP A C 1
ATOM 815 O O . ASP A 1 103 ? 14.519 5.047 -46.337 1.00 54.59 103 ASP A O 1
ATOM 819 N N . THR A 1 104 ? 13.910 3.441 -44.926 1.00 51.91 104 THR A N 1
ATOM 820 C CA . THR A 1 104 ? 14.877 2.447 -45.455 1.00 51.91 104 THR A CA 1
ATOM 821 C C . THR A 1 104 ? 14.227 1.266 -46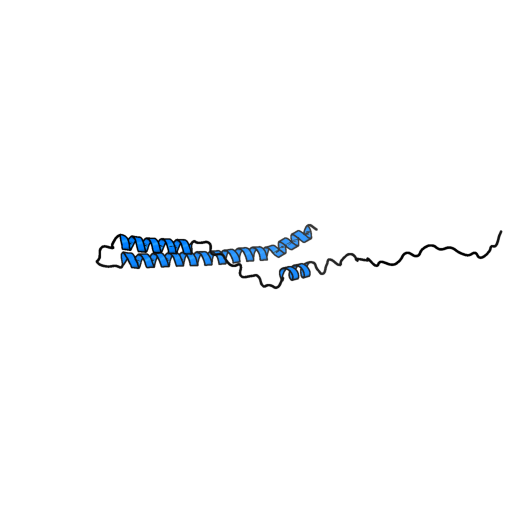.178 1.00 51.91 104 THR A C 1
ATOM 823 O O . THR A 1 104 ? 14.904 0.552 -46.915 1.00 51.91 104 THR A O 1
ATOM 826 N N . MET A 1 105 ? 12.919 1.056 -46.035 1.00 46.94 105 MET A N 1
ATOM 827 C CA . MET A 1 105 ? 12.221 -0.028 -46.730 1.00 46.94 105 MET A CA 1
ATOM 828 C C . MET A 1 105 ? 11.323 0.550 -47.822 1.00 46.94 105 MET A C 1
ATOM 830 O O . MET A 1 105 ? 10.100 0.566 -47.691 1.00 46.94 105 MET A O 1
ATOM 834 N N . GLN A 1 106 ? 11.930 1.004 -48.925 1.00 53.38 106 GLN A N 1
ATOM 835 C CA . GLN A 1 106 ? 11.175 1.165 -50.166 1.00 53.38 106 GLN A CA 1
ATOM 836 C C . GLN A 1 106 ? 10.556 -0.206 -50.501 1.00 53.38 106 GLN A C 1
ATOM 838 O O . GLN A 1 106 ? 11.289 -1.201 -50.549 1.00 53.38 106 GLN A O 1
ATOM 843 N N . PRO A 1 107 ? 9.229 -0.300 -50.699 1.00 51.12 107 PRO A N 1
ATOM 844 C CA . PRO A 1 107 ? 8.605 -1.538 -51.140 1.00 51.12 107 PRO A CA 1
ATOM 845 C C . PRO A 1 107 ? 9.301 -1.990 -52.431 1.00 51.12 107 PRO A C 1
ATOM 847 O O . PRO A 1 107 ? 9.403 -1.171 -53.347 1.00 51.12 107 PRO A O 1
ATOM 850 N N . PRO A 1 108 ? 9.790 -3.239 -52.550 1.00 46.78 108 PRO A N 1
ATOM 851 C CA . PRO A 1 108 ? 10.190 -3.741 -53.854 1.00 46.78 108 PRO A CA 1
ATOM 852 C C . PRO A 1 108 ? 8.951 -3.657 -54.742 1.00 46.78 108 PRO A C 1
ATOM 854 O O . PRO A 1 108 ? 7.901 -4.201 -54.394 1.00 46.78 108 PRO A O 1
ATOM 857 N N . ASP A 1 109 ? 9.066 -2.877 -55.812 1.00 40.25 109 ASP A N 1
ATOM 858 C CA . ASP A 1 109 ? 7.978 -2.436 -56.671 1.00 40.25 109 ASP A CA 1
ATOM 859 C C . ASP A 1 109 ? 6.906 -3.514 -56.861 1.00 40.25 109 ASP A C 1
ATOM 861 O O . ASP A 1 109 ? 7.122 -4.550 -57.496 1.00 40.25 109 ASP A O 1
ATOM 865 N N . SER A 1 110 ? 5.708 -3.248 -56.336 1.00 47.00 110 SER A N 1
ATOM 866 C CA . SER A 1 110 ? 4.500 -3.981 -56.707 1.00 47.00 110 SER A CA 1
ATOM 867 C C . SER A 1 110 ? 4.118 -3.581 -58.135 1.00 47.00 110 SER A C 1
ATOM 869 O O . SER A 1 110 ? 3.162 -2.844 -58.375 1.00 47.00 110 SER A O 1
ATOM 871 N N . SER A 1 111 ? 4.898 -4.042 -59.115 1.00 46.78 111 SER A N 1
ATOM 872 C CA . SER A 1 111 ? 4.563 -3.938 -60.532 1.00 46.78 111 SER A CA 1
ATOM 873 C C . SER A 1 111 ? 3.540 -5.017 -60.866 1.00 46.78 111 SER A C 1
ATOM 875 O O . SER A 1 111 ? 3.842 -6.091 -61.387 1.00 46.78 111 SER A O 1
ATOM 877 N N . ARG A 1 112 ? 2.286 -4.740 -60.508 1.00 53.31 112 ARG A N 1
ATOM 878 C CA . ARG A 1 112 ? 1.128 -5.518 -60.943 1.00 53.31 112 ARG A CA 1
ATOM 879 C C . ARG A 1 112 ? 0.249 -4.649 -61.835 1.00 53.31 112 ARG A C 1
ATOM 881 O O . ARG A 1 112 ? -0.882 -4.329 -61.492 1.00 53.31 112 ARG A O 1
ATOM 888 N N . VAL A 1 113 ? 0.767 -4.294 -63.012 1.00 36.28 113 VAL A N 1
ATOM 889 C CA . VAL A 1 113 ? -0.068 -3.831 -64.127 1.00 36.28 113 VAL A CA 1
ATOM 890 C C . VAL A 1 113 ? -0.474 -5.041 -64.960 1.00 36.28 113 VAL A C 1
ATOM 892 O O . VAL A 1 113 ? 0.299 -5.629 -65.712 1.00 36.28 113 VAL A O 1
ATOM 895 N N . VAL A 1 114 ? -1.739 -5.413 -64.791 1.00 55.72 114 VAL A N 1
ATOM 896 C CA . VAL A 1 114 ? -2.518 -6.198 -65.745 1.00 55.72 114 VAL A CA 1
ATOM 897 C C . VAL A 1 114 ? -2.529 -5.439 -67.079 1.00 55.72 114 VAL A C 1
ATOM 899 O O . VAL A 1 114 ? -3.176 -4.406 -67.218 1.00 55.72 114 VAL A O 1
ATOM 902 N N . GLY A 1 115 ? -1.790 -5.954 -68.060 1.00 39.88 115 GLY A N 1
ATOM 903 C CA . GLY A 1 115 ? -1.768 -5.489 -69.446 1.00 39.88 115 GLY A CA 1
ATOM 904 C C . GLY A 1 115 ? -1.980 -6.678 -70.381 1.00 39.88 115 GLY A C 1
ATOM 905 O O . GLY A 1 115 ? -1.319 -7.702 -70.258 1.00 39.88 115 GLY A O 1
ATOM 906 N N . LYS A 1 116 ? -2.982 -6.575 -71.250 1.00 48.53 116 LYS A N 1
ATOM 907 C CA . LYS A 1 116 ? -3.612 -7.653 -72.030 1.00 48.53 116 LYS A CA 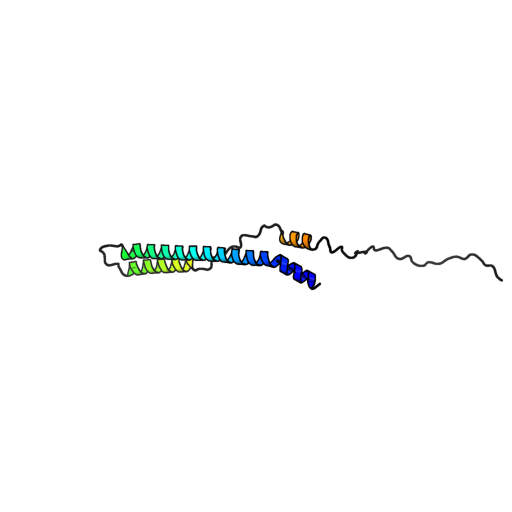1
ATOM 908 C C . LYS A 1 116 ? -2.638 -8.368 -72.982 1.00 48.53 116 LYS A C 1
ATOM 910 O O . LYS A 1 116 ? -1.813 -7.728 -73.623 1.00 48.53 116 LYS A O 1
ATOM 915 N N . ARG A 1 117 ? -2.802 -9.691 -73.120 1.00 48.41 117 ARG A N 1
ATOM 916 C CA . ARG A 1 117 ? -2.105 -10.537 -74.107 1.00 48.41 117 ARG A CA 1
ATOM 917 C C . ARG A 1 117 ? -2.460 -10.097 -75.537 1.00 48.41 117 ARG A C 1
ATOM 919 O O . ARG A 1 117 ? -3.652 -10.059 -75.844 1.00 48.41 117 ARG A O 1
ATOM 926 N N . PRO A 1 118 ? -1.486 -9.866 -76.430 1.00 38.81 118 PRO A N 1
ATOM 927 C CA . PRO A 1 118 ? -1.736 -9.873 -77.864 1.00 38.81 118 PRO A CA 1
ATOM 928 C C . PRO A 1 118 ? -1.700 -11.313 -78.382 1.00 38.81 118 PRO A C 1
ATOM 930 O O . PRO A 1 118 ? -0.678 -11.996 -78.341 1.00 38.81 118 PRO A O 1
ATOM 933 N N . THR A 1 119 ? -2.860 -11.774 -78.833 1.00 44.38 119 THR A N 1
ATOM 934 C CA . THR A 1 119 ? -3.073 -13.010 -79.583 1.00 44.38 119 THR A CA 1
ATOM 935 C C . THR A 1 119 ? -2.321 -12.934 -80.914 1.00 44.38 119 THR A C 1
ATOM 937 O O . THR A 1 119 ? -2.526 -12.006 -81.692 1.00 44.38 119 THR A O 1
ATOM 940 N N . LEU A 1 120 ? -1.461 -13.916 -81.188 1.00 41.56 120 LEU A N 1
ATOM 941 C CA . LEU A 1 120 ? -0.863 -14.141 -82.506 1.00 41.56 120 LEU A CA 1
ATOM 942 C C . LEU A 1 120 ? -1.985 -14.451 -83.515 1.00 41.56 120 LEU A C 1
ATOM 944 O O . LEU A 1 120 ? -2.664 -15.466 -83.391 1.00 41.56 120 LEU A O 1
ATOM 948 N N . THR A 1 121 ? -2.217 -13.565 -84.487 1.00 38.44 121 THR A N 1
ATOM 949 C CA . THR A 1 121 ? -3.111 -13.789 -85.641 1.00 38.44 121 THR A CA 1
ATOM 950 C C . THR A 1 121 ? -2.458 -13.229 -86.912 1.00 38.44 121 THR A C 1
ATOM 952 O O . THR A 1 121 ? -2.581 -12.058 -87.236 1.00 38.44 121 THR A O 1
ATOM 955 N N . THR A 1 122 ? -1.635 -14.073 -87.529 1.00 34.25 122 THR A N 1
ATOM 956 C CA . THR A 1 122 ? -1.588 -14.498 -88.944 1.00 34.25 122 THR A CA 1
ATOM 957 C C . THR A 1 122 ? -2.122 -13.573 -90.076 1.00 34.25 122 THR A C 1
ATOM 959 O O . THR A 1 122 ? -3.318 -13.301 -90.133 1.00 34.25 122 THR A O 1
ATOM 962 N N . LEU A 1 123 ? -1.216 -13.326 -91.058 1.00 37.38 123 LEU A N 1
ATOM 963 C CA . LEU A 1 123 ? -1.325 -13.012 -92.521 1.00 37.38 123 LEU A CA 1
ATOM 964 C C . LEU A 1 123 ? -1.215 -11.551 -93.030 1.00 37.38 123 LEU A C 1
ATOM 966 O O . LEU A 1 123 ? -1.659 -10.647 -92.330 1.00 37.38 123 LEU A O 1
ATOM 970 N N . PRO A 1 124 ? -0.766 -11.308 -94.299 1.00 46.03 124 PRO A N 1
ATOM 971 C CA . PRO A 1 124 ? -0.103 -12.194 -95.283 1.00 46.03 124 PRO A CA 1
ATOM 972 C C . PRO A 1 124 ? 1.203 -11.646 -95.929 1.00 46.03 124 PRO A C 1
ATOM 974 O O . PRO A 1 124 ? 1.442 -10.449 -96.022 1.00 46.03 124 PRO A O 1
ATOM 977 N N . THR A 1 125 ? 2.001 -12.595 -96.430 1.00 41.28 125 THR A N 1
ATOM 978 C CA . THR A 1 125 ? 2.728 -12.639 -97.719 1.00 41.28 125 THR A CA 1
ATOM 979 C C . THR A 1 125 ? 3.163 -11.335 -98.406 1.00 41.28 125 THR A C 1
ATOM 981 O O . THR A 1 125 ? 2.339 -10.629 -98.984 1.00 41.28 125 THR A O 1
ATOM 984 N N . LEU A 1 126 ? 4.481 -11.160 -98.574 1.00 40.44 126 LEU A N 1
ATOM 985 C CA . LEU A 1 126 ? 5.037 -10.519 -99.770 1.00 40.44 126 LEU A CA 1
ATOM 986 C C . LEU A 1 126 ? 6.274 -11.286 -100.267 1.00 40.44 126 LEU A C 1
ATOM 988 O O . LEU A 1 126 ? 7.140 -11.682 -99.492 1.00 40.44 126 LEU A O 1
ATOM 992 N N . MET A 1 127 ? 6.244 -11.561 -101.570 1.00 38.00 127 MET A N 1
ATOM 993 C CA . MET A 1 127 ? 7.138 -12.394 -102.381 1.00 38.00 127 MET A CA 1
ATOM 994 C C . MET A 1 127 ? 8.629 -12.015 -102.258 1.00 38.00 127 MET A C 1
ATOM 996 O O . MET A 1 127 ? 8.952 -10.838 -102.165 1.00 38.00 127 MET A O 1
ATOM 1000 N N . ARG A 1 128 ? 9.522 -13.002 -102.082 1.00 37.09 128 ARG A N 1
ATOM 1001 C CA . ARG A 1 128 ? 10.351 -13.695 -103.107 1.00 37.09 128 ARG A CA 1
ATOM 1002 C C . ARG A 1 128 ? 11.453 -12.819 -103.723 1.00 37.09 128 ARG A C 1
ATOM 1004 O O . ARG A 1 128 ? 11.146 -11.885 -104.452 1.00 37.09 128 ARG A O 1
ATOM 1011 N N . LEU A 1 129 ? 12.706 -13.246 -103.569 1.00 52.44 129 LEU A N 1
ATOM 1012 C CA . LEU A 1 129 ? 13.613 -13.393 -104.709 1.00 52.44 129 LEU A CA 1
ATOM 1013 C C . LEU A 1 129 ? 14.597 -14.537 -104.422 1.00 52.44 129 LEU A C 1
ATOM 1015 O O . LEU A 1 129 ? 15.206 -14.569 -103.355 1.00 52.44 129 LEU A O 1
ATOM 1019 N N . ASP A 1 130 ? 14.615 -15.497 -105.346 1.00 49.34 130 ASP A N 1
ATOM 1020 C CA . ASP A 1 130 ? 15.536 -16.633 -105.427 1.00 49.34 130 ASP A CA 1
ATOM 1021 C C . ASP A 1 130 ? 16.980 -16.167 -105.708 1.00 49.34 130 ASP A C 1
ATOM 1023 O O . ASP A 1 130 ? 17.168 -15.020 -106.117 1.00 49.34 130 ASP A O 1
ATOM 1027 N N . ASP A 1 131 ? 17.919 -17.094 -105.471 1.00 45.16 131 ASP A N 1
ATOM 1028 C CA . ASP A 1 131 ? 19.321 -17.213 -105.940 1.00 45.16 131 ASP A CA 1
ATOM 1029 C C . ASP A 1 131 ? 20.040 -15.994 -106.559 1.00 45.16 131 ASP A C 1
ATOM 1031 O O . ASP A 1 131 ? 19.636 -15.498 -107.638 1.00 45.16 131 ASP A O 1
#

pLDDT: mean 73.8, std 21.56, range [34.25, 97.88]

Foldseek 3Di:
DVVVVVVVCVVCVVVVVVVVVVVVVVVVVLVVVLVVQLVVLVVVLCCVPVVDPDDDCDPVNNVVSVVVSVVSNCVSPPPDPPPVPDDPPPPVVVVVVCVVPVPPCDDPDPPPDDDDDDDDDDDDDDDDDDD

Radius of gyration: 38.35 Å; chains: 1; bounding box: 44×26×139 Å

Sequence (131 aa):
MEIQMATLLQHMKPWMQHSITESEARMEQMMDQRVKAVHKRLNAFEFAVLERPTETIDVTTFQRELAGLRADVATLLAPTKTERKSAPAVPEDEVVMTALFGDTMQPPDSSRVVGKRPTLTTLPTLMRLDD

Organism: Solanum tuberosum (NCBI:txid4113)